Protein AF-A0A6G1J4N7-F1 (afdb_monomer)

Mean predicted aligned error: 11.33 Å

Sequence (139 aa):
MPQYNAPAGTYAYPDAKSTFPAFHKVHFGRTVALGIGAGALGTLAADFYTRHIGLLNHVHHFGMDMLAGPVRAIMSYYRVIGPVATFLHTGVRIMIDQVMENSAIISAMPWAWPINEQVVDLVLKGVYGVVVGKFATGL

Radius of gyration: 18.61 Å; Cα contacts (8 Å, |Δi|>4): 75; chains: 1; bounding box: 47×32×55 Å

Foldseek 3Di:
DDDDDDDDDPDDPPQQQQVFDAPDPDDPVVCVVVVVVDDPNVVVVVVVCVVCVVVVVVVLLVVLLVVLLVVLLVCVVVVVADDVSLVVSLVVSLVSSVVVCVVVPRGHDLVRGPPVVSVVSSVVSSVSSVVSRCVSNVD

Organism: NCBI:txid1168545

Structure (mmCIF, N/CA/C/O backbone):
data_AF-A0A6G1J4N7-F1
#
_entry.id   AF-A0A6G1J4N7-F1
#
loop_
_atom_site.group_PDB
_atom_site.id
_atom_site.type_symbol
_atom_site.label_atom_id
_atom_site.label_alt_id
_atom_site.label_comp_id
_atom_site.label_asym_id
_atom_site.label_entity_id
_atom_site.label_seq_id
_atom_site.pdbx_PDB_ins_code
_atom_site.Cartn_x
_atom_site.Cartn_y
_atom_site.Cartn_z
_atom_site.occupancy
_atom_site.B_iso_or_equiv
_atom_site.auth_seq_id
_atom_site.auth_comp_id
_atom_site.auth_asym_id
_atom_site.auth_atom_id
_atom_site.pdbx_PDB_model_num
ATOM 1 N N . MET A 1 1 ? 1.289 2.230 -36.126 1.00 25.55 1 MET A N 1
ATOM 2 C CA . MET A 1 1 ? 0.639 1.135 -35.375 1.00 25.55 1 MET A CA 1
ATOM 3 C C . MET A 1 1 ? 1.658 0.633 -34.365 1.00 25.55 1 MET A C 1
ATOM 5 O O . MET A 1 1 ? 2.723 0.231 -34.821 1.00 25.55 1 MET A O 1
ATOM 9 N N . PRO A 1 2 ? 1.446 0.742 -33.044 1.00 35.75 2 PRO A N 1
ATOM 10 C CA . PRO A 1 2 ? 2.431 0.247 -32.089 1.00 35.75 2 PRO A CA 1
ATOM 11 C C . PRO A 1 2 ? 2.419 -1.282 -32.110 1.00 35.75 2 PRO A C 1
ATOM 13 O O . PRO A 1 2 ? 1.355 -1.899 -32.118 1.00 35.75 2 PRO A O 1
ATOM 16 N N . GLN A 1 3 ? 3.608 -1.872 -32.186 1.00 29.17 3 GLN A N 1
ATOM 17 C CA . GLN A 1 3 ? 3.815 -3.312 -32.260 1.00 29.17 3 GLN A CA 1
ATOM 18 C C . GLN A 1 3 ? 3.410 -3.964 -30.936 1.00 29.17 3 GLN A C 1
ATOM 20 O O . GLN A 1 3 ? 4.100 -3.843 -29.928 1.00 29.17 3 GLN A O 1
ATOM 25 N N . TYR A 1 4 ? 2.282 -4.666 -30.965 1.00 36.66 4 TYR A N 1
ATOM 26 C CA . TYR A 1 4 ? 1.938 -5.675 -29.979 1.00 36.66 4 TYR A CA 1
ATOM 27 C C . TYR A 1 4 ? 2.767 -6.935 -30.256 1.00 36.66 4 TYR A C 1
ATOM 29 O O . TYR A 1 4 ? 2.724 -7.462 -31.363 1.00 36.66 4 TYR A O 1
ATOM 37 N N . ASN A 1 5 ? 3.434 -7.431 -29.213 1.00 38.34 5 ASN A N 1
ATOM 38 C CA . ASN A 1 5 ? 3.848 -8.824 -29.021 1.00 38.34 5 ASN A CA 1
ATOM 39 C C . ASN A 1 5 ? 4.911 -9.398 -29.981 1.00 38.34 5 ASN A C 1
ATOM 41 O O . ASN A 1 5 ? 4.643 -9.698 -31.140 1.00 38.34 5 ASN A O 1
ATOM 45 N N . ALA A 1 6 ? 6.077 -9.736 -29.424 1.00 31.45 6 ALA A N 1
ATOM 46 C CA . ALA A 1 6 ? 6.842 -10.899 -29.872 1.00 31.45 6 ALA A CA 1
ATOM 47 C C . ALA A 1 6 ? 6.829 -11.943 -28.734 1.00 31.45 6 ALA A C 1
ATOM 49 O O . ALA A 1 6 ? 7.223 -11.610 -27.615 1.00 31.45 6 ALA A O 1
ATOM 50 N N . PRO A 1 7 ? 6.331 -13.171 -28.972 1.00 43.81 7 PRO A N 1
ATOM 51 C CA . PRO A 1 7 ? 6.152 -14.181 -27.937 1.00 43.81 7 PRO A CA 1
ATOM 52 C C . PRO A 1 7 ? 7.431 -15.003 -27.741 1.00 43.81 7 PRO A C 1
ATOM 54 O O . PRO A 1 7 ? 7.830 -15.763 -28.621 1.00 43.81 7 PRO A O 1
ATOM 57 N N . ALA A 1 8 ? 8.038 -14.904 -26.560 1.00 36.12 8 ALA A N 1
ATOM 58 C CA . ALA A 1 8 ? 8.985 -15.895 -26.059 1.00 36.12 8 ALA A CA 1
ATOM 59 C C . ALA A 1 8 ? 8.908 -15.939 -24.523 1.00 36.12 8 ALA A C 1
ATOM 61 O O . ALA A 1 8 ? 9.425 -15.057 -23.847 1.00 36.12 8 ALA A O 1
ATOM 62 N N . GLY A 1 9 ? 8.254 -16.969 -23.980 1.00 32.91 9 GLY A N 1
ATOM 63 C CA . GLY A 1 9 ? 8.222 -17.256 -22.540 1.00 32.91 9 GLY A CA 1
ATOM 64 C C . GLY A 1 9 ? 6.947 -16.804 -21.818 1.00 32.91 9 GLY A C 1
ATOM 65 O O . GLY A 1 9 ? 6.432 -15.713 -22.034 1.00 32.91 9 GLY A O 1
ATOM 66 N N . THR A 1 10 ? 6.420 -17.697 -20.980 1.00 38.69 10 THR A N 1
ATOM 67 C CA . THR A 1 10 ? 5.157 -17.627 -20.225 1.00 38.69 10 THR A CA 1
ATOM 68 C C . THR A 1 10 ? 4.919 -16.286 -19.521 1.00 38.69 10 THR A C 1
ATOM 70 O O . THR A 1 10 ? 5.590 -15.967 -18.549 1.00 38.69 10 THR A O 1
ATOM 73 N N . TYR A 1 11 ? 3.912 -15.549 -20.004 1.00 37.25 11 TYR A N 1
ATOM 74 C CA . TYR A 1 11 ? 3.273 -14.384 -19.376 1.00 37.25 11 TYR A CA 1
ATOM 75 C C . TYR A 1 11 ? 4.216 -13.310 -18.812 1.00 37.25 11 TYR A C 1
ATOM 77 O O . TYR A 1 11 ? 4.166 -12.981 -17.631 1.00 37.25 11 TYR A O 1
ATOM 85 N N . ALA A 1 12 ? 5.000 -12.673 -19.680 1.00 36.31 12 ALA A N 1
ATOM 86 C CA . ALA A 1 12 ? 5.446 -11.309 -19.422 1.00 36.31 12 ALA A CA 1
ATOM 87 C C . ALA A 1 12 ? 4.371 -10.348 -19.951 1.00 36.31 12 ALA A C 1
ATOM 89 O O . ALA A 1 12 ? 4.407 -9.946 -21.113 1.00 36.31 12 ALA A O 1
ATOM 90 N N . TYR A 1 13 ? 3.384 -10.002 -19.119 1.00 39.31 13 TYR A N 1
ATOM 91 C CA . TYR A 1 13 ? 2.729 -8.711 -19.316 1.00 39.31 13 TYR A CA 1
ATOM 92 C C . TYR A 1 13 ? 3.817 -7.667 -19.042 1.00 39.31 13 TYR A C 1
ATOM 94 O O . TYR A 1 13 ? 4.366 -7.687 -17.938 1.00 39.31 13 TYR A O 1
ATOM 102 N N . PRO A 1 14 ? 4.193 -6.807 -20.007 1.00 47.88 14 PRO A N 1
ATOM 103 C CA . PRO A 1 14 ? 4.969 -5.623 -19.669 1.00 47.88 14 PRO A CA 1
ATOM 104 C C . PRO A 1 14 ? 4.194 -4.928 -18.553 1.00 47.88 14 PRO A C 1
ATOM 106 O O . PRO A 1 14 ? 2.986 -4.734 -18.721 1.00 47.88 14 PRO A O 1
ATOM 109 N N . ASP A 1 15 ? 4.827 -4.628 -17.416 1.00 54.12 15 ASP A N 1
ATOM 110 C CA . ASP A 1 15 ? 4.143 -3.804 -16.425 1.00 54.12 15 ASP A CA 1
ATOM 111 C C . ASP A 1 15 ? 3.777 -2.505 -17.153 1.00 54.12 15 ASP A C 1
ATOM 113 O O . ASP A 1 15 ? 4.624 -1.867 -17.790 1.00 54.12 15 ASP A O 1
ATOM 117 N N . ALA A 1 16 ? 2.489 -2.177 -17.227 1.00 56.22 16 ALA A N 1
ATOM 118 C CA . ALA A 1 16 ? 2.118 -0.995 -17.980 1.00 56.22 16 ALA A CA 1
ATOM 119 C C . ALA A 1 16 ? 2.473 0.267 -17.183 1.00 56.22 16 ALA A C 1
ATOM 121 O O . ALA A 1 16 ? 2.660 1.325 -17.789 1.00 56.22 16 ALA A O 1
ATOM 122 N N . LYS A 1 17 ? 2.657 0.148 -15.859 1.00 53.59 17 LYS A N 1
ATOM 123 C CA . LYS A 1 17 ? 3.117 1.206 -14.943 1.00 53.59 17 LYS A CA 1
ATOM 124 C C . LYS A 1 17 ? 4.378 1.933 -15.431 1.00 53.59 17 LYS A C 1
ATOM 126 O O . LYS A 1 17 ? 4.454 3.154 -15.301 1.00 53.59 17 LYS A O 1
ATOM 131 N N . SER A 1 18 ? 5.327 1.223 -16.040 1.00 52.03 18 SER A N 1
ATOM 132 C CA . SER A 1 18 ? 6.616 1.748 -16.522 1.00 52.03 18 SER A CA 1
ATOM 133 C C . SER A 1 18 ? 6.570 2.327 -17.942 1.00 52.03 18 SER A C 1
ATOM 135 O O . SER A 1 18 ? 7.520 2.984 -18.376 1.00 52.03 18 SER A O 1
ATOM 137 N N . THR A 1 19 ? 5.459 2.157 -18.668 1.00 53.41 19 THR A N 1
ATOM 138 C CA . THR A 1 19 ? 5.299 2.701 -20.033 1.00 53.41 19 THR A CA 1
ATOM 139 C C . THR A 1 19 ? 4.769 4.138 -20.083 1.00 53.41 19 THR A C 1
ATOM 141 O O . THR A 1 19 ? 4.817 4.769 -21.143 1.00 53.41 19 THR A O 1
ATOM 144 N N . PHE A 1 20 ? 4.323 4.699 -18.953 1.00 50.06 20 PHE A N 1
ATOM 145 C CA . PHE A 1 20 ? 3.842 6.082 -18.871 1.00 50.06 20 PHE A CA 1
ATOM 146 C C . PHE A 1 20 ? 4.941 7.034 -18.389 1.00 50.06 20 PHE A C 1
ATOM 148 O O . PHE A 1 20 ? 5.754 6.669 -17.540 1.00 50.06 20 PHE A O 1
ATOM 155 N N . PRO A 1 21 ? 5.000 8.274 -18.909 1.00 47.09 21 PRO A N 1
ATOM 156 C CA . PRO A 1 21 ? 6.039 9.212 -18.517 1.00 47.09 21 PRO A CA 1
ATOM 157 C C . PRO A 1 21 ? 5.864 9.615 -17.047 1.00 47.09 21 PRO A C 1
ATOM 159 O O . PRO A 1 21 ? 5.018 10.446 -16.720 1.00 47.09 21 PRO A O 1
ATOM 162 N N . ALA A 1 22 ? 6.696 9.059 -16.163 1.00 51.69 22 ALA A N 1
ATOM 163 C CA . ALA A 1 22 ? 6.935 9.635 -14.847 1.00 51.69 22 ALA A CA 1
ATOM 164 C C . ALA A 1 22 ? 7.436 11.080 -15.035 1.00 51.69 22 ALA A C 1
ATOM 166 O O . ALA A 1 22 ? 8.265 11.361 -15.911 1.00 51.69 22 ALA A O 1
ATOM 167 N N . PHE A 1 23 ? 6.896 12.024 -14.264 1.00 48.47 23 PHE A N 1
ATOM 168 C CA . PHE A 1 23 ? 7.321 13.419 -14.345 1.00 48.47 23 PHE A CA 1
ATOM 169 C C . PHE A 1 23 ? 8.834 13.524 -14.063 1.00 48.47 23 PHE A C 1
ATOM 171 O O . PHE A 1 23 ? 9.336 12.961 -13.097 1.00 48.47 23 PHE A O 1
ATOM 178 N N . HIS A 1 24 ? 9.533 14.254 -14.943 1.00 40.84 24 HIS A N 1
ATOM 179 C CA . HIS A 1 24 ? 10.991 14.420 -15.061 1.00 40.84 24 HIS A CA 1
ATOM 180 C C . HIS A 1 24 ? 11.801 13.205 -15.553 1.00 40.84 24 HIS A C 1
ATOM 182 O O . HIS A 1 24 ? 12.457 12.492 -14.797 1.00 40.84 24 HIS A O 1
ATOM 188 N N . LYS A 1 25 ? 11.931 13.114 -16.885 1.00 48.53 25 LYS A N 1
ATOM 189 C CA . LYS A 1 25 ? 13.114 12.527 -17.534 1.00 48.53 25 LYS A CA 1
ATOM 190 C C . LYS A 1 25 ? 14.332 13.393 -17.202 1.00 48.53 25 LYS A C 1
ATOM 192 O O . LYS A 1 25 ? 14.624 14.351 -17.916 1.00 48.53 25 LYS A O 1
ATOM 197 N N . VAL A 1 26 ? 15.030 13.110 -16.106 1.00 48.84 26 VAL A N 1
ATOM 198 C CA . VAL A 1 26 ? 16.323 13.760 -15.862 1.00 48.84 26 VAL A CA 1
ATOM 199 C C . VAL A 1 26 ? 17.308 13.262 -16.922 1.00 48.84 26 VAL A C 1
ATOM 201 O O . VAL A 1 26 ? 17.424 12.064 -17.166 1.00 48.84 26 VAL A O 1
ATOM 204 N N . HIS A 1 27 ? 17.951 14.224 -17.581 1.00 44.00 27 HIS A N 1
ATOM 205 C CA . HIS A 1 27 ? 18.805 14.101 -18.756 1.00 44.00 27 HIS A CA 1
ATOM 206 C C . HIS A 1 27 ? 19.774 12.906 -18.757 1.00 44.00 27 HIS A C 1
ATOM 208 O O . HIS A 1 27 ? 20.366 12.545 -17.740 1.00 44.00 27 HIS A O 1
ATOM 214 N N . PHE A 1 28 ? 20.038 12.443 -19.982 1.00 50.44 28 PHE A N 1
ATOM 215 C CA . PHE A 1 28 ? 21.188 11.692 -20.516 1.00 50.44 28 PHE A CA 1
ATOM 216 C C . PHE A 1 28 ? 22.527 11.766 -19.725 1.00 50.44 28 PHE A C 1
ATOM 218 O O . PHE A 1 28 ? 23.327 10.840 -19.792 1.00 50.44 28 PHE A O 1
ATOM 225 N N . GLY A 1 29 ? 22.767 12.810 -18.920 1.00 47.97 29 GLY A N 1
ATOM 226 C CA . GLY A 1 29 ? 23.947 12.976 -18.062 1.00 47.97 29 GLY A CA 1
ATOM 227 C C . GLY A 1 29 ? 24.008 12.124 -16.780 1.00 47.97 29 GLY A C 1
ATOM 228 O O . GLY A 1 29 ? 25.102 11.946 -16.249 1.00 47.97 29 GLY A O 1
ATOM 229 N N . ARG A 1 30 ? 22.903 11.544 -16.275 1.00 49.31 30 ARG A N 1
ATOM 230 C CA . ARG A 1 30 ? 22.949 10.690 -15.056 1.00 49.31 30 ARG A CA 1
ATOM 231 C C . ARG A 1 30 ? 23.381 9.244 -15.346 1.00 49.31 30 ARG A C 1
ATOM 233 O O . ARG A 1 30 ? 23.987 8.597 -14.495 1.00 49.31 30 ARG A O 1
ATOM 240 N N . THR A 1 31 ? 23.157 8.778 -16.575 1.00 52.50 31 THR A N 1
ATOM 241 C CA . THR A 1 31 ? 23.612 7.470 -17.078 1.00 52.50 31 THR A CA 1
ATOM 242 C C . THR A 1 31 ? 25.136 7.407 -17.215 1.00 52.50 31 THR A C 1
ATOM 244 O O . THR A 1 31 ? 25.725 6.360 -16.976 1.00 52.50 31 THR A O 1
ATOM 247 N N . VAL A 1 32 ? 25.798 8.533 -17.505 1.00 49.25 32 VAL A N 1
ATOM 248 C CA . VAL A 1 32 ? 27.270 8.616 -17.568 1.00 49.25 32 VAL A CA 1
ATOM 249 C C . VAL A 1 32 ? 27.899 8.610 -16.167 1.00 49.25 32 VAL A C 1
ATOM 251 O O . VAL A 1 32 ? 28.932 7.981 -15.963 1.00 49.25 32 VAL A O 1
ATOM 254 N N . ALA A 1 33 ? 27.248 9.223 -15.171 1.00 49.09 33 ALA A N 1
ATOM 255 C CA . ALA A 1 33 ? 27.734 9.230 -13.786 1.00 49.09 33 ALA A CA 1
ATOM 256 C C . ALA A 1 33 ? 27.633 7.851 -13.100 1.00 49.09 33 ALA A C 1
ATOM 258 O O . ALA A 1 33 ? 28.516 7.483 -12.330 1.00 49.09 33 ALA A O 1
ATOM 259 N N . LEU A 1 34 ? 26.598 7.059 -13.412 1.00 53.06 34 LEU A N 1
ATOM 260 C CA . LEU A 1 34 ? 26.502 5.655 -12.981 1.00 53.06 34 LEU A CA 1
ATOM 261 C C . LEU A 1 34 ? 27.342 4.713 -13.861 1.00 53.06 34 LEU A C 1
ATOM 263 O O . LEU A 1 34 ? 27.872 3.725 -13.360 1.00 53.06 34 LEU A O 1
ATOM 267 N N . GLY A 1 35 ? 27.526 5.042 -15.142 1.00 51.97 35 GLY A N 1
ATOM 268 C CA . GLY A 1 35 ? 28.292 4.246 -16.105 1.00 51.97 35 GLY A CA 1
ATOM 269 C C . GLY A 1 35 ? 29.798 4.158 -15.831 1.00 51.97 35 GLY A C 1
ATOM 270 O O . GLY A 1 35 ? 30.442 3.250 -16.345 1.00 51.97 35 GLY A O 1
ATOM 271 N N . ILE A 1 36 ? 30.361 5.040 -14.995 1.00 55.91 36 ILE A N 1
ATOM 272 C CA . ILE A 1 36 ? 31.768 4.958 -14.554 1.00 55.91 36 ILE A CA 1
ATOM 273 C C . ILE A 1 36 ? 31.900 4.238 -13.191 1.00 55.91 36 ILE A C 1
ATOM 275 O O . ILE A 1 36 ? 32.943 3.658 -12.905 1.00 55.91 36 ILE A O 1
ATOM 279 N N . GLY A 1 37 ? 30.840 4.198 -12.370 1.00 52.28 37 GLY A N 1
ATOM 280 C CA . GLY A 1 37 ? 30.837 3.518 -11.061 1.00 52.28 37 GLY A CA 1
ATOM 281 C C . GLY A 1 37 ? 30.328 2.069 -11.074 1.00 52.28 37 GLY A C 1
ATOM 282 O O . GLY A 1 37 ? 30.627 1.306 -10.157 1.00 52.28 37 GLY A O 1
ATOM 283 N N . ALA A 1 38 ? 29.580 1.669 -12.105 1.00 55.22 38 ALA A N 1
ATOM 284 C CA . ALA A 1 38 ? 28.922 0.368 -12.206 1.00 55.22 38 ALA A CA 1
ATOM 285 C C . ALA A 1 38 ? 29.491 -0.472 -13.363 1.00 55.22 38 ALA A C 1
ATOM 287 O O . ALA A 1 38 ? 28.837 -0.669 -14.384 1.00 55.22 38 ALA A O 1
ATOM 288 N N . GLY A 1 39 ? 30.714 -0.988 -13.193 1.00 66.81 39 GLY A N 1
ATOM 289 C CA . GLY A 1 39 ? 31.254 -2.068 -14.035 1.00 66.81 39 GLY A CA 1
ATOM 290 C C . GLY A 1 39 ? 30.433 -3.366 -13.913 1.00 66.81 39 GLY A C 1
ATOM 291 O O . GLY A 1 39 ? 29.242 -3.327 -13.635 1.00 66.81 39 GLY A O 1
ATOM 292 N N . ALA A 1 40 ? 31.055 -4.540 -14.056 1.00 63.12 40 ALA A N 1
ATOM 293 C CA . ALA A 1 40 ? 30.390 -5.859 -14.028 1.00 63.12 40 ALA A CA 1
ATOM 294 C C . ALA A 1 40 ? 29.322 -6.066 -12.919 1.00 63.12 40 ALA A C 1
ATOM 296 O O . ALA A 1 40 ? 28.367 -6.807 -13.110 1.00 63.12 40 ALA A O 1
ATOM 297 N N . LEU A 1 41 ? 29.426 -5.384 -11.775 1.00 65.56 41 LEU A N 1
ATOM 298 C CA . LEU A 1 41 ? 28.393 -5.367 -10.730 1.00 65.56 41 LEU A CA 1
ATOM 299 C C . LEU A 1 41 ? 27.035 -4.807 -11.195 1.00 65.56 41 LEU A C 1
ATOM 301 O O . LEU A 1 41 ? 25.998 -5.349 -10.822 1.00 65.56 41 LEU A O 1
ATOM 305 N N . GLY A 1 42 ? 27.019 -3.758 -12.020 1.00 69.00 42 GLY A N 1
ATOM 306 C CA . GLY A 1 42 ? 25.789 -3.181 -12.567 1.00 69.00 42 GLY A CA 1
ATOM 307 C C . GLY A 1 42 ? 25.103 -4.103 -13.573 1.00 69.00 42 GLY A C 1
ATOM 308 O O . GLY A 1 42 ? 23.881 -4.244 -13.547 1.00 69.00 42 GLY A O 1
ATOM 309 N N . THR A 1 43 ? 25.881 -4.788 -14.417 1.00 71.81 43 THR A N 1
ATOM 310 C CA . THR A 1 43 ? 25.336 -5.759 -15.378 1.00 71.81 43 THR A CA 1
ATOM 311 C C . THR A 1 43 ? 24.818 -7.011 -14.677 1.00 71.81 43 THR A C 1
ATOM 313 O O . THR A 1 43 ? 23.738 -7.486 -15.018 1.00 71.81 43 THR A O 1
ATOM 316 N N . LEU A 1 44 ? 25.521 -7.501 -13.652 1.00 74.00 44 LEU A N 1
ATOM 317 C CA . LEU A 1 44 ? 25.066 -8.621 -12.823 1.00 74.00 44 LEU A CA 1
ATOM 318 C C . LEU A 1 44 ? 23.788 -8.281 -12.043 1.00 74.00 44 LEU A C 1
ATOM 320 O O . LEU A 1 44 ? 22.888 -9.114 -11.959 1.00 74.00 44 LEU A O 1
ATOM 324 N N . ALA A 1 45 ? 23.676 -7.061 -11.510 1.00 74.94 45 ALA A N 1
ATOM 325 C CA . ALA A 1 45 ? 22.469 -6.607 -10.822 1.00 74.94 45 ALA A CA 1
ATOM 326 C C . ALA A 1 45 ? 21.267 -6.496 -11.776 1.00 74.94 45 ALA A C 1
ATOM 328 O O . ALA A 1 45 ? 20.176 -6.956 -11.439 1.00 74.94 45 ALA A O 1
ATOM 329 N N . ALA A 1 46 ? 21.465 -5.950 -12.980 1.00 76.69 46 ALA A N 1
ATOM 330 C CA . ALA A 1 46 ? 20.422 -5.883 -14.003 1.00 76.69 46 ALA A CA 1
ATOM 331 C C . ALA A 1 46 ? 19.987 -7.283 -14.473 1.00 76.69 46 ALA A C 1
ATOM 333 O O . ALA A 1 46 ? 18.792 -7.560 -14.585 1.00 76.69 46 ALA A O 1
ATOM 334 N N . ASP A 1 47 ? 20.940 -8.189 -14.690 1.00 80.31 47 ASP A N 1
ATOM 335 C CA . ASP A 1 47 ? 20.671 -9.573 -15.088 1.00 80.31 47 ASP A CA 1
ATOM 336 C C . ASP A 1 47 ? 19.941 -10.358 -13.982 1.00 80.31 47 ASP A C 1
ATOM 338 O O . ASP A 1 47 ? 19.011 -11.116 -14.253 1.00 80.31 47 ASP A O 1
ATOM 342 N N . PHE A 1 48 ? 20.298 -10.145 -12.712 1.00 81.75 48 PHE A N 1
ATOM 343 C CA . PHE A 1 48 ? 19.556 -10.689 -11.571 1.00 81.75 48 PHE A CA 1
ATOM 344 C C . PHE A 1 48 ? 18.123 -10.139 -11.510 1.00 81.75 48 PHE A C 1
ATOM 346 O O . PHE A 1 48 ? 17.171 -10.911 -11.411 1.00 81.75 48 PHE A O 1
ATOM 353 N N . TYR A 1 49 ? 17.955 -8.819 -11.622 1.00 81.31 49 TYR A N 1
ATOM 354 C CA . TYR A 1 49 ? 16.642 -8.173 -11.586 1.00 81.31 49 TYR A CA 1
ATOM 355 C C . TYR A 1 49 ? 15.716 -8.708 -12.683 1.00 81.31 49 TYR A C 1
ATOM 357 O O . TYR A 1 49 ? 14.587 -9.111 -12.408 1.00 81.31 49 TYR A O 1
ATOM 365 N N . THR A 1 50 ? 16.222 -8.800 -13.914 1.00 81.44 50 THR A N 1
ATOM 366 C CA . THR A 1 50 ? 15.435 -9.248 -15.072 1.00 81.44 50 THR A CA 1
ATOM 367 C C . THR A 1 50 ? 15.029 -10.721 -14.945 1.00 81.44 50 THR A C 1
ATOM 369 O O . THR A 1 50 ? 13.906 -11.085 -15.289 1.00 81.44 50 THR A O 1
ATOM 372 N N . ARG A 1 51 ? 15.902 -11.574 -14.388 1.00 86.81 51 ARG A N 1
ATOM 373 C CA . ARG A 1 51 ? 15.615 -13.003 -14.162 1.00 86.81 51 ARG A CA 1
ATOM 374 C C . ARG A 1 51 ? 14.666 -13.271 -12.993 1.00 86.81 51 ARG A C 1
ATOM 376 O O . ARG A 1 51 ? 14.045 -14.332 -12.954 1.00 86.81 51 ARG A O 1
ATOM 383 N N . HIS A 1 52 ? 14.542 -12.336 -12.052 1.00 85.62 52 HIS A N 1
ATOM 384 C CA . HIS A 1 52 ? 13.774 -12.521 -10.815 1.00 85.62 52 HIS A CA 1
ATOM 385 C C . HIS A 1 52 ? 12.670 -11.477 -10.604 1.00 85.62 52 HIS A C 1
ATOM 387 O O . HIS A 1 52 ? 12.178 -11.332 -9.486 1.00 85.62 52 HIS A O 1
ATOM 393 N N . ILE A 1 53 ? 12.235 -10.787 -11.663 1.00 82.69 53 ILE A N 1
ATOM 394 C CA . ILE A 1 53 ? 11.256 -9.691 -11.597 1.00 82.69 53 ILE A CA 1
ATOM 395 C C . ILE A 1 53 ? 9.982 -10.063 -10.819 1.00 82.69 53 ILE A C 1
ATOM 397 O O . ILE A 1 53 ? 9.547 -9.313 -9.951 1.00 82.69 53 ILE A O 1
ATOM 401 N N . GLY A 1 54 ? 9.430 -11.261 -11.042 1.00 85.50 54 GLY A N 1
ATOM 402 C CA . GLY A 1 54 ? 8.231 -11.726 -10.337 1.00 85.50 54 GLY A CA 1
ATOM 403 C C . GLY A 1 54 ? 8.459 -11.943 -8.839 1.00 85.50 54 GLY A C 1
ATOM 404 O O . GLY A 1 54 ? 7.642 -11.528 -8.020 1.00 85.50 54 GLY A O 1
ATOM 405 N N . LEU A 1 55 ? 9.601 -12.533 -8.465 1.00 89.25 55 LEU A N 1
ATOM 406 C CA . LEU A 1 55 ? 9.984 -12.711 -7.061 1.00 89.25 55 LEU A CA 1
ATOM 407 C C . LEU A 1 55 ? 10.153 -11.352 -6.377 1.00 89.25 55 LEU A C 1
ATOM 409 O O . LEU A 1 55 ? 9.619 -11.138 -5.293 1.00 89.25 55 LEU A O 1
ATOM 413 N N . LEU A 1 56 ? 10.879 -10.434 -7.016 1.00 87.25 56 LEU A N 1
ATOM 414 C CA . LEU A 1 56 ? 11.138 -9.102 -6.476 1.00 87.25 56 LEU A CA 1
ATOM 415 C C . LEU A 1 56 ? 9.848 -8.290 -6.326 1.00 87.25 56 LEU A C 1
ATOM 417 O O . LEU A 1 56 ? 9.689 -7.604 -5.320 1.00 87.25 56 LEU A O 1
ATOM 421 N N . ASN A 1 57 ? 8.897 -8.439 -7.252 1.00 86.62 57 ASN A N 1
ATOM 422 C CA . ASN A 1 57 ? 7.570 -7.839 -7.134 1.00 86.62 57 ASN A CA 1
ATOM 423 C C . ASN A 1 57 ? 6.805 -8.373 -5.909 1.00 86.62 57 ASN A C 1
ATOM 425 O O . ASN A 1 57 ? 6.239 -7.603 -5.133 1.00 86.62 57 ASN A O 1
ATOM 429 N N . HIS A 1 58 ? 6.834 -9.689 -5.677 1.00 91.12 58 HIS 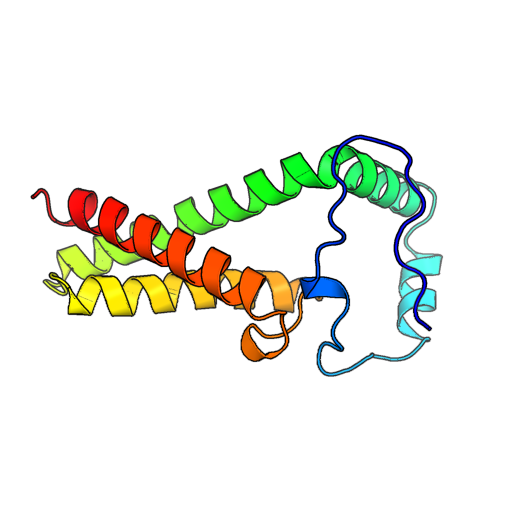A N 1
ATOM 430 C CA . HIS A 1 58 ? 6.230 -10.274 -4.478 1.00 91.12 58 HIS A CA 1
ATOM 431 C C . HIS A 1 58 ? 6.919 -9.818 -3.189 1.00 91.12 58 HIS A C 1
ATOM 433 O O . HIS A 1 58 ? 6.232 -9.477 -2.229 1.00 91.12 58 HIS A O 1
ATOM 439 N N . VAL A 1 59 ? 8.253 -9.771 -3.168 1.00 92.81 59 VAL A N 1
ATOM 440 C CA . VAL A 1 59 ? 9.029 -9.284 -2.016 1.00 92.81 59 VAL A CA 1
ATOM 441 C C . VAL A 1 59 ? 8.700 -7.823 -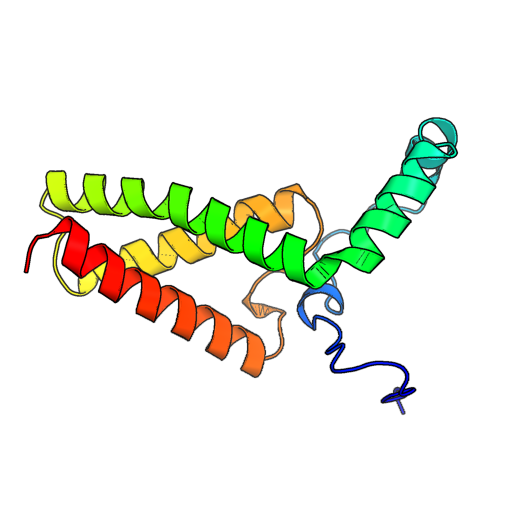1.719 1.00 92.81 59 VAL A C 1
ATOM 443 O O . VAL A 1 59 ? 8.493 -7.475 -0.557 1.00 92.81 59 VAL A O 1
ATOM 446 N N . HIS A 1 60 ? 8.604 -6.985 -2.752 1.00 91.00 60 HIS A N 1
ATOM 447 C CA . HIS A 1 60 ? 8.179 -5.597 -2.621 1.00 91.00 60 HIS A CA 1
ATOM 448 C C . HIS A 1 60 ? 6.799 -5.511 -1.961 1.00 91.00 60 HIS A C 1
ATOM 450 O O . HIS A 1 60 ? 6.678 -4.912 -0.895 1.00 91.00 60 HIS A O 1
ATOM 456 N N . HIS A 1 61 ? 5.776 -6.161 -2.523 1.00 91.38 61 HIS A N 1
ATOM 457 C CA . HIS A 1 61 ? 4.422 -6.081 -1.969 1.00 91.38 61 HIS A CA 1
ATOM 458 C C . HIS A 1 61 ? 4.324 -6.649 -0.551 1.00 91.38 61 HIS A C 1
ATOM 460 O O . HIS A 1 61 ? 3.702 -6.024 0.306 1.00 91.38 61 HIS A O 1
ATOM 466 N N . PHE A 1 62 ? 4.999 -7.768 -0.279 1.00 93.81 62 PHE A N 1
ATOM 467 C CA . PHE A 1 62 ? 5.067 -8.345 1.060 1.00 93.81 62 PHE A CA 1
ATOM 468 C C . PHE A 1 62 ? 5.705 -7.377 2.064 1.00 93.81 62 PHE A C 1
ATOM 470 O O . PHE A 1 62 ? 5.165 -7.162 3.149 1.00 93.81 62 PHE A O 1
ATOM 477 N N . GLY A 1 63 ? 6.820 -6.739 1.697 1.00 93.62 63 GLY A N 1
ATOM 478 C CA . GLY A 1 63 ? 7.464 -5.726 2.533 1.00 93.62 63 GLY A CA 1
ATOM 479 C C . GLY A 1 63 ? 6.547 -4.533 2.816 1.00 93.62 63 GLY A C 1
ATOM 480 O O . GLY A 1 63 ? 6.457 -4.074 3.953 1.00 93.62 63 GLY A O 1
ATOM 481 N N . MET A 1 64 ? 5.803 -4.070 1.813 1.00 94.44 64 MET A N 1
ATOM 482 C CA . MET A 1 64 ? 4.849 -2.967 1.978 1.00 94.44 64 MET A CA 1
ATOM 483 C C . MET A 1 64 ? 3.661 -3.346 2.862 1.00 94.44 64 MET A C 1
ATOM 485 O O . MET A 1 64 ? 3.199 -2.526 3.661 1.00 94.44 64 MET A O 1
ATOM 489 N N . ASP A 1 65 ? 3.206 -4.596 2.794 1.00 94.38 65 ASP A N 1
ATOM 490 C CA . ASP A 1 65 ? 2.184 -5.121 3.698 1.00 94.38 65 ASP A CA 1
ATOM 491 C C . ASP A 1 65 ? 2.704 -5.158 5.144 1.00 94.38 65 ASP 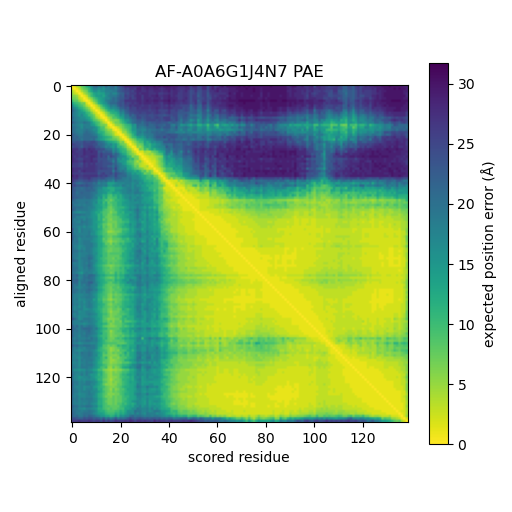A C 1
ATOM 493 O O . ASP A 1 65 ? 2.041 -4.647 6.053 1.00 94.38 65 ASP A O 1
ATOM 497 N N . MET A 1 66 ? 3.937 -5.633 5.364 1.00 94.56 66 MET A N 1
ATOM 498 C CA . MET A 1 66 ? 4.573 -5.612 6.690 1.00 94.56 66 MET A CA 1
ATOM 499 C C . MET A 1 66 ? 4.679 -4.203 7.287 1.00 94.56 66 MET A C 1
ATOM 501 O O . MET A 1 66 ? 4.580 -4.059 8.504 1.00 94.56 66 MET A O 1
ATOM 505 N N . LEU A 1 67 ? 4.853 -3.164 6.464 1.00 92.88 67 LEU A N 1
ATOM 506 C CA . LEU A 1 67 ? 4.897 -1.770 6.921 1.00 92.88 67 LEU A CA 1
ATOM 507 C C . LEU A 1 67 ? 3.500 -1.187 7.173 1.00 92.88 67 LEU A C 1
ATOM 509 O O . LEU A 1 67 ? 3.279 -0.489 8.164 1.00 92.88 67 LEU A O 1
ATOM 513 N N . ALA A 1 68 ? 2.534 -1.480 6.302 1.00 96.62 68 ALA A N 1
ATOM 514 C CA . ALA A 1 68 ? 1.182 -0.938 6.408 1.00 96.62 68 ALA A CA 1
ATOM 515 C C . ALA A 1 68 ? 0.341 -1.602 7.514 1.00 96.62 68 ALA A C 1
ATOM 517 O O . ALA A 1 68 ? -0.590 -0.980 8.032 1.00 96.62 68 ALA A O 1
ATOM 518 N N . GLY A 1 69 ? 0.633 -2.855 7.877 1.00 95.88 69 GLY A N 1
ATOM 519 C CA . GLY A 1 69 ? -0.072 -3.592 8.932 1.00 95.88 69 GLY A CA 1
ATOM 520 C C . GLY A 1 69 ? 0.003 -2.918 10.312 1.00 95.88 69 GLY A C 1
ATOM 521 O O . GLY A 1 69 ? -1.044 -2.618 10.894 1.00 95.88 69 GLY A O 1
ATOM 522 N N . PRO A 1 70 ? 1.207 -2.595 10.822 1.00 96.88 70 PRO A N 1
ATOM 523 C CA . PRO A 1 70 ? 1.393 -1.848 12.064 1.00 96.88 70 PRO A CA 1
ATOM 524 C C . PRO A 1 70 ? 0.661 -0.507 12.087 1.00 96.88 70 PRO A C 1
ATOM 526 O O . PRO A 1 70 ? 0.081 -0.151 13.110 1.00 96.88 70 PRO A O 1
ATOM 529 N N . VAL A 1 71 ? 0.599 0.210 10.958 1.00 97.19 71 VAL A N 1
ATOM 530 C CA . VAL A 1 71 ? -0.181 1.456 10.877 1.00 97.19 71 VAL A CA 1
ATOM 531 C C . VAL A 1 71 ? -1.655 1.192 11.185 1.00 97.19 71 VAL A C 1
ATOM 533 O O . VAL A 1 71 ? -2.266 1.938 11.951 1.00 97.19 71 VAL A O 1
ATOM 536 N N . ARG A 1 72 ? -2.228 0.097 10.669 1.00 97.06 72 ARG A N 1
ATOM 537 C CA . ARG A 1 72 ? -3.615 -0.261 10.987 1.00 97.06 72 ARG A CA 1
ATOM 538 C C . ARG A 1 72 ? -3.807 -0.658 12.445 1.00 97.06 72 ARG A C 1
ATOM 540 O O . ARG A 1 72 ? -4.828 -0.302 13.033 1.00 97.06 72 A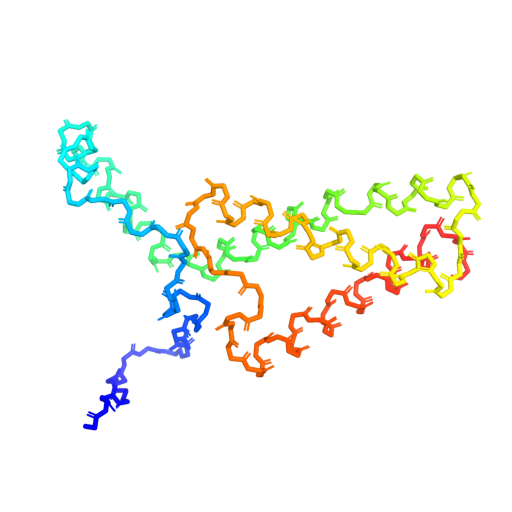RG A O 1
ATOM 547 N N . ALA A 1 73 ? -2.845 -1.368 13.028 1.00 95.69 73 ALA A N 1
ATOM 548 C CA . ALA A 1 73 ? -2.871 -1.704 14.448 1.00 95.69 73 ALA A CA 1
ATOM 549 C C . ALA A 1 73 ? -2.860 -0.435 15.320 1.00 95.69 73 ALA A C 1
ATOM 551 O O . ALA A 1 73 ? -3.662 -0.320 16.244 1.00 95.69 73 ALA A O 1
ATOM 552 N N . ILE A 1 74 ? -2.035 0.557 14.968 1.00 97.38 74 ILE A N 1
ATOM 553 C CA . ILE A 1 74 ? -1.991 1.864 15.639 1.00 97.38 74 ILE A CA 1
ATOM 554 C C . ILE A 1 74 ? -3.332 2.599 15.496 1.00 97.38 74 ILE A C 1
ATOM 556 O O . ILE A 1 74 ? -3.865 3.098 16.485 1.00 97.38 74 ILE A O 1
ATOM 560 N N . MET A 1 75 ? -3.923 2.632 14.297 1.00 97.25 75 MET A N 1
ATOM 561 C CA . MET A 1 75 ? -5.2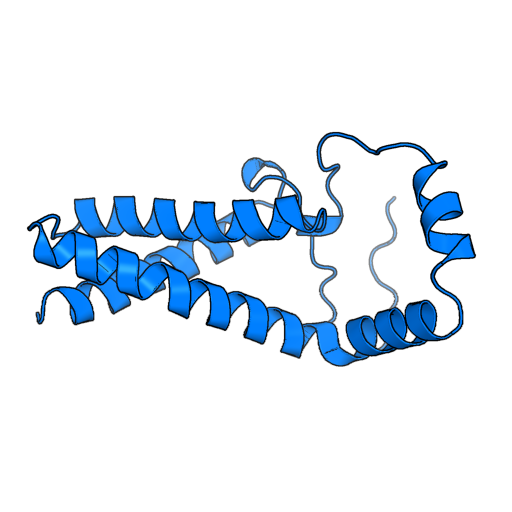57 3.218 14.094 1.00 97.25 75 MET A CA 1
ATOM 562 C C . MET A 1 75 ? -6.305 2.571 15.014 1.00 97.25 75 MET A C 1
ATOM 564 O O . MET A 1 75 ? -7.059 3.280 15.681 1.00 97.25 75 MET A O 1
ATOM 568 N N . SER A 1 76 ? -6.309 1.236 15.098 1.00 96.44 76 SER A N 1
ATOM 569 C CA . SER A 1 76 ? -7.202 0.477 15.983 1.00 96.44 76 SER A CA 1
ATOM 570 C C . SER A 1 76 ? -6.986 0.827 17.459 1.00 96.44 76 SER A C 1
ATOM 572 O O . SER A 1 76 ? -7.951 1.115 18.171 1.00 96.44 76 SER A O 1
ATOM 574 N N . TYR A 1 77 ? -5.725 0.903 17.898 1.00 96.69 77 TYR A N 1
ATOM 575 C CA . TYR A 1 77 ? -5.351 1.281 19.264 1.00 96.69 77 TYR A CA 1
ATOM 576 C C . TYR A 1 77 ? -5.938 2.643 19.677 1.00 96.69 77 TYR A C 1
ATOM 578 O O . TYR A 1 77 ? -6.455 2.791 20.783 1.00 96.69 77 TYR A O 1
ATOM 586 N N . TYR A 1 78 ? -5.960 3.616 18.760 1.00 97.38 78 TYR A N 1
ATOM 587 C CA . TYR A 1 78 ? -6.561 4.939 18.975 1.00 97.38 78 TYR A CA 1
ATOM 588 C C . TYR A 1 78 ? -8.061 5.022 18.639 1.00 97.38 78 TYR A C 1
ATOM 590 O O . TYR A 1 78 ? -8.606 6.117 18.506 1.00 97.38 78 TYR A O 1
ATOM 598 N N . ARG A 1 79 ? -8.757 3.882 18.529 1.00 95.75 79 ARG A N 1
ATOM 599 C CA . ARG A 1 79 ? -10.202 3.785 18.237 1.00 95.75 79 ARG A CA 1
ATOM 600 C C . ARG A 1 79 ? -10.615 4.313 16.856 1.00 95.75 79 ARG A C 1
ATOM 602 O O . ARG A 1 79 ? -11.800 4.549 16.619 1.00 95.75 79 ARG A O 1
ATOM 609 N N . VAL A 1 80 ? -9.677 4.438 15.920 1.00 96.56 80 VAL A N 1
ATOM 610 C CA . VAL A 1 80 ? -9.973 4.696 14.505 1.00 96.56 80 VAL A CA 1
ATOM 611 C C . VAL A 1 80 ? -10.315 3.354 13.855 1.00 96.56 80 VAL A C 1
ATOM 613 O O . VAL A 1 80 ? -9.453 2.650 13.328 1.00 96.56 80 VAL A O 1
ATOM 616 N N . ILE A 1 81 ? -11.592 2.974 13.948 1.00 95.81 81 ILE A N 1
ATOM 617 C CA . ILE A 1 81 ? -12.110 1.658 13.541 1.00 95.81 81 ILE A CA 1
ATOM 618 C C . ILE A 1 81 ? -13.280 1.768 12.552 1.00 95.81 81 ILE A C 1
ATOM 620 O O . ILE A 1 81 ? -13.790 2.852 12.269 1.00 95.81 81 ILE A O 1
ATOM 624 N N . GLY A 1 82 ? -13.713 0.625 12.017 1.00 94.06 82 GLY A N 1
ATOM 625 C CA . GLY A 1 82 ? -14.860 0.542 11.114 1.00 94.06 82 GLY A CA 1
ATOM 626 C C . GLY A 1 82 ? -14.535 0.844 9.642 1.00 94.06 82 GLY A C 1
ATOM 627 O O . GLY A 1 82 ? -13.365 0.914 9.255 1.00 94.06 82 GLY A O 1
ATOM 628 N N . PRO A 1 83 ? -15.567 0.998 8.793 1.00 94.12 83 PRO A N 1
ATOM 629 C CA . PRO A 1 83 ? -15.401 1.087 7.340 1.00 94.12 83 PRO A CA 1
ATOM 630 C C . PRO A 1 83 ? -14.621 2.331 6.896 1.00 94.12 83 PRO A C 1
ATOM 632 O O . PRO A 1 83 ? -13.805 2.246 5.982 1.00 94.12 83 PRO A O 1
ATOM 635 N N . VAL A 1 84 ? -14.794 3.465 7.584 1.00 96.12 84 VAL A N 1
ATOM 636 C CA . VAL A 1 84 ? -14.031 4.692 7.300 1.00 96.12 84 VAL A CA 1
ATOM 637 C C . VAL A 1 84 ? -12.548 4.496 7.617 1.00 96.12 84 VAL A C 1
ATOM 639 O O . VAL A 1 84 ? -11.695 4.876 6.820 1.00 96.12 84 VAL A O 1
ATOM 642 N N . ALA A 1 85 ? -12.219 3.832 8.728 1.00 96.31 85 ALA A N 1
ATOM 643 C CA . ALA A 1 85 ? -10.833 3.502 9.051 1.00 96.31 85 ALA A CA 1
ATOM 644 C C . ALA A 1 85 ? -10.205 2.568 8.007 1.00 96.31 85 ALA A C 1
ATOM 646 O O . ALA A 1 85 ? -9.047 2.753 7.642 1.00 96.31 85 ALA A O 1
ATOM 647 N N . THR A 1 86 ? -10.968 1.601 7.486 1.00 96.44 86 THR A N 1
ATOM 648 C CA . THR A 1 86 ? -10.523 0.739 6.380 1.00 96.44 86 THR A CA 1
ATOM 649 C C . THR A 1 86 ? -10.244 1.532 5.108 1.00 96.44 86 THR A C 1
ATOM 651 O O . THR A 1 86 ? -9.213 1.313 4.471 1.00 96.44 86 THR A O 1
ATOM 654 N N . PHE A 1 87 ? -11.115 2.476 4.755 1.00 96.06 87 PHE A N 1
ATOM 655 C CA . PHE A 1 87 ? -10.902 3.353 3.606 1.00 96.06 87 PHE A CA 1
ATOM 656 C C . PHE A 1 87 ? -9.626 4.196 3.764 1.00 96.06 87 PHE A C 1
ATOM 658 O O . PHE A 1 87 ? -8.766 4.186 2.882 1.00 96.06 87 PHE A O 1
ATOM 665 N N . LEU A 1 88 ? -9.449 4.850 4.917 1.00 97.56 88 LEU A N 1
ATOM 666 C CA . LEU A 1 88 ? -8.255 5.651 5.205 1.00 97.56 88 LEU A CA 1
ATOM 667 C C . LEU A 1 88 ? -6.976 4.805 5.179 1.00 97.56 88 LEU A C 1
ATOM 669 O O . LEU A 1 88 ? -5.979 5.206 4.582 1.00 97.56 88 LEU A O 1
ATOM 673 N N . HIS A 1 89 ? -7.007 3.613 5.778 1.00 97.19 89 HIS A N 1
ATOM 674 C CA . HIS A 1 89 ? -5.873 2.687 5.771 1.00 97.19 89 HIS A CA 1
ATOM 675 C C . HIS A 1 89 ? -5.530 2.190 4.363 1.00 97.19 89 HIS A C 1
ATOM 677 O O . HIS A 1 89 ? -4.354 2.095 4.024 1.00 97.19 89 HIS A O 1
ATOM 683 N N . THR A 1 90 ? -6.534 1.952 3.518 1.00 96.88 90 THR A N 1
ATOM 684 C CA . THR A 1 90 ? -6.318 1.628 2.098 1.00 96.88 90 THR A CA 1
ATOM 685 C C . THR A 1 90 ? -5.604 2.780 1.385 1.00 96.88 90 THR A C 1
ATOM 687 O O . THR A 1 90 ? -4.647 2.548 0.650 1.00 96.88 90 THR A O 1
ATOM 690 N N . GLY A 1 91 ? -5.990 4.030 1.664 1.00 95.44 91 GLY A N 1
ATOM 691 C CA . GLY A 1 91 ? -5.278 5.214 1.175 1.00 95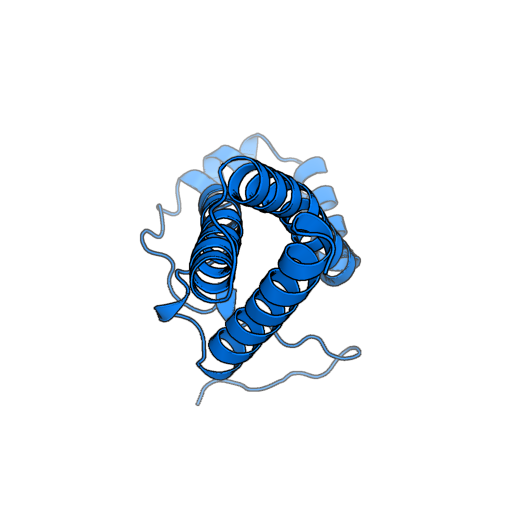.44 91 GLY A CA 1
ATOM 692 C C . GLY A 1 91 ? -3.816 5.259 1.630 1.00 95.44 91 GLY A C 1
ATOM 693 O O . GLY A 1 91 ? -2.921 5.454 0.810 1.00 95.44 91 GLY A O 1
ATOM 694 N N . VAL A 1 92 ? -3.548 4.992 2.913 1.00 95.62 92 VAL A N 1
ATOM 695 C CA . VAL A 1 92 ? -2.173 4.882 3.437 1.00 95.62 92 VAL A CA 1
ATOM 696 C C . VAL A 1 92 ? -1.389 3.784 2.714 1.00 95.62 92 VAL A C 1
ATOM 698 O O . VAL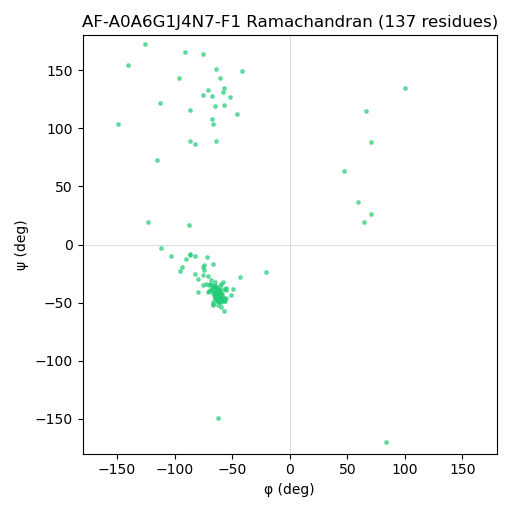 A 1 92 ? -0.237 3.997 2.345 1.00 95.62 92 VAL A O 1
ATOM 701 N N . ARG A 1 93 ? -2.009 2.626 2.464 1.00 95.25 93 ARG A N 1
ATOM 702 C CA . ARG A 1 93 ? -1.382 1.498 1.766 1.00 95.25 93 ARG A CA 1
ATOM 703 C C . ARG A 1 93 ? -0.961 1.862 0.340 1.00 95.25 93 ARG A C 1
ATOM 705 O O . ARG A 1 93 ? 0.126 1.463 -0.071 1.00 95.25 93 ARG A O 1
ATOM 712 N N . ILE A 1 94 ? -1.789 2.618 -0.381 1.00 93.31 94 ILE A N 1
ATOM 713 C CA . ILE A 1 94 ? -1.463 3.143 -1.718 1.00 93.31 94 ILE A CA 1
ATOM 714 C C . ILE A 1 94 ? -0.299 4.136 -1.622 1.00 93.31 94 ILE A C 1
ATOM 716 O O . ILE A 1 94 ? 0.650 4.053 -2.397 1.00 93.31 94 ILE A O 1
ATOM 720 N N . MET A 1 95 ? -0.340 5.049 -0.650 1.00 91.81 95 MET A N 1
ATOM 721 C CA . MET A 1 95 ? 0.704 6.062 -0.474 1.00 91.81 95 MET A CA 1
ATOM 722 C C . MET A 1 95 ? 2.069 5.452 -0.144 1.00 91.81 95 MET A C 1
ATOM 724 O O . MET A 1 95 ? 3.072 5.926 -0.667 1.00 91.81 95 MET A O 1
ATOM 728 N N . ILE A 1 96 ? 2.122 4.402 0.681 1.00 92.94 96 ILE A N 1
ATOM 729 C CA . ILE A 1 96 ? 3.371 3.697 1.009 1.00 92.94 96 ILE A CA 1
ATOM 730 C C . ILE A 1 96 ? 4.020 3.113 -0.256 1.00 92.94 96 ILE A C 1
ATOM 732 O O . ILE A 1 96 ? 5.215 3.329 -0.466 1.00 92.94 96 ILE A O 1
ATOM 736 N N . ASP A 1 97 ? 3.237 2.461 -1.127 1.00 90.19 97 ASP A N 1
ATOM 737 C CA . ASP A 1 97 ? 3.746 1.954 -2.413 1.00 90.19 97 ASP A CA 1
ATOM 738 C C . ASP A 1 97 ? 4.285 3.097 -3.263 1.00 90.19 97 ASP A C 1
ATOM 740 O O . ASP A 1 97 ? 5.423 3.048 -3.719 1.00 90.19 97 ASP A O 1
ATOM 744 N N . GLN A 1 98 ? 3.503 4.165 -3.418 1.00 89.62 98 GLN A N 1
ATOM 745 C CA . GLN A 1 98 ? 3.895 5.283 -4.270 1.00 89.62 98 GLN A CA 1
ATOM 746 C C . GLN A 1 98 ? 5.131 6.021 -3.761 1.00 89.62 98 GLN A C 1
ATOM 748 O O . GLN A 1 98 ? 5.963 6.435 -4.563 1.00 89.62 98 GLN A O 1
ATOM 753 N N . VAL A 1 99 ? 5.303 6.162 -2.446 1.00 89.19 99 VAL A N 1
ATOM 754 C CA . VAL A 1 99 ? 6.525 6.749 -1.882 1.00 89.19 99 VAL A CA 1
ATOM 755 C C . VAL A 1 99 ? 7.738 5.886 -2.222 1.00 89.19 99 VAL A C 1
ATOM 757 O O . VAL A 1 99 ? 8.738 6.425 -2.698 1.00 89.19 99 VAL A O 1
ATOM 760 N N . MET A 1 100 ? 7.659 4.565 -2.039 1.00 88.50 100 MET A N 1
ATOM 761 C CA . MET A 1 100 ? 8.787 3.688 -2.356 1.00 88.50 100 MET A CA 1
ATOM 762 C C . MET A 1 100 ? 9.073 3.658 -3.859 1.00 88.50 100 MET A C 1
ATOM 764 O O . MET A 1 100 ? 10.210 3.891 -4.270 1.00 88.50 100 MET A O 1
ATOM 768 N N . GLU A 1 101 ? 8.060 3.386 -4.677 1.00 85.94 101 GLU A N 1
ATOM 769 C CA . GLU A 1 101 ? 8.200 3.245 -6.125 1.00 85.94 101 GLU A CA 1
ATOM 770 C C . GLU A 1 101 ? 8.738 4.534 -6.772 1.00 85.94 101 GLU A C 1
ATOM 772 O O . GLU A 1 101 ? 9.642 4.482 -7.611 1.00 85.94 101 GLU A O 1
ATOM 777 N N . ASN A 1 102 ? 8.264 5.704 -6.328 1.00 84.81 102 ASN A N 1
ATOM 778 C CA . ASN A 1 102 ? 8.771 6.988 -6.811 1.00 84.81 102 ASN A CA 1
ATOM 779 C C . ASN A 1 102 ? 10.172 7.297 -6.269 1.00 84.81 102 ASN A C 1
ATOM 781 O O . ASN A 1 102 ? 10.979 7.882 -6.992 1.00 84.81 102 ASN A O 1
ATOM 785 N N . SER A 1 103 ? 10.503 6.885 -5.036 1.00 85.19 103 SER A N 1
ATOM 786 C CA . SER A 1 103 ? 11.865 7.043 -4.494 1.00 85.19 103 SER A CA 1
ATOM 787 C C . SER A 1 103 ? 12.896 6.207 -5.260 1.00 85.19 103 SER A C 1
ATOM 789 O O . SER A 1 103 ? 14.036 6.636 -5.436 1.00 85.19 103 SER A O 1
ATOM 791 N N . ALA A 1 104 ? 12.472 5.048 -5.769 1.00 82.44 104 ALA A N 1
ATOM 792 C CA . ALA A 1 104 ? 13.257 4.186 -6.641 1.00 82.44 104 ALA A CA 1
ATOM 793 C C . ALA A 1 104 ? 13.216 4.628 -8.117 1.00 82.44 104 ALA A C 1
ATOM 795 O O . ALA A 1 104 ? 14.010 4.137 -8.915 1.00 82.44 104 ALA A O 1
ATOM 796 N N . ILE A 1 105 ? 12.350 5.587 -8.475 1.00 78.94 105 ILE A N 1
ATOM 797 C CA . ILE A 1 105 ? 12.182 6.118 -9.839 1.00 78.94 105 ILE A CA 1
ATOM 798 C C . ILE A 1 105 ? 11.782 5.003 -10.829 1.00 78.94 105 ILE A C 1
ATOM 800 O O . ILE A 1 105 ? 12.229 4.975 -11.974 1.00 78.94 105 ILE A O 1
ATOM 804 N N . ILE A 1 106 ? 10.953 4.056 -10.378 1.00 76.50 106 ILE A N 1
ATOM 805 C CA . ILE A 1 106 ? 10.545 2.879 -11.171 1.00 76.50 106 ILE A CA 1
ATOM 806 C C . ILE A 1 106 ? 9.067 2.883 -11.577 1.00 76.50 106 ILE A C 1
ATOM 808 O O . ILE A 1 106 ? 8.644 1.984 -12.294 1.00 76.50 106 ILE A O 1
ATOM 812 N N . SER A 1 107 ? 8.277 3.871 -11.146 1.00 79.00 107 SER A N 1
ATOM 813 C CA . SER A 1 107 ? 6.830 3.907 -11.393 1.00 79.00 107 SER A CA 1
ATOM 814 C C . SER A 1 107 ? 6.336 5.312 -11.727 1.00 79.00 107 SER A C 1
ATOM 816 O O . SER A 1 107 ? 6.952 6.317 -11.364 1.00 79.00 107 SER A O 1
ATOM 818 N N . ALA A 1 108 ? 5.221 5.374 -12.453 1.00 81.25 108 ALA A N 1
ATOM 819 C CA . ALA A 1 108 ? 4.450 6.593 -12.672 1.00 81.25 108 ALA A CA 1
ATOM 820 C C . ALA A 1 108 ? 3.373 6.753 -11.584 1.00 81.25 108 ALA A C 1
ATOM 822 O O . ALA A 1 108 ? 3.032 5.797 -10.896 1.00 81.25 108 ALA A O 1
ATOM 823 N N . MET A 1 109 ? 2.775 7.942 -11.469 1.00 81.44 109 MET A N 1
ATOM 824 C CA . MET A 1 109 ? 1.663 8.153 -10.532 1.00 81.44 109 MET A CA 1
ATOM 825 C C . MET A 1 109 ? 0.431 7.306 -10.904 1.00 81.44 109 MET A C 1
ATOM 827 O O . MET A 1 109 ? 0.185 7.108 -12.097 1.00 81.44 109 MET A O 1
ATOM 831 N N . PRO A 1 110 ? -0.419 6.899 -9.935 1.00 80.00 110 PRO A N 1
ATOM 832 C CA . PRO A 1 110 ? -1.481 5.916 -10.174 1.00 80.00 110 PRO A CA 1
ATOM 833 C C . PRO A 1 110 ? -2.496 6.331 -11.242 1.00 80.00 110 PRO A C 1
ATOM 835 O O . PRO A 1 110 ? -2.976 5.504 -12.008 1.00 80.00 110 PRO A O 1
ATOM 838 N N . TRP A 1 111 ? -2.793 7.628 -11.346 1.00 83.00 111 TRP A N 1
ATOM 839 C CA . TRP A 1 111 ? -3.722 8.167 -12.347 1.00 83.00 111 TRP A CA 1
ATOM 840 C C . TRP A 1 111 ? -3.172 8.160 -13.779 1.00 83.00 111 TRP A C 1
ATOM 842 O O . TRP A 1 111 ? -3.925 8.419 -14.714 1.00 83.00 111 TRP A O 1
ATOM 852 N N . ALA A 1 112 ? -1.877 7.894 -13.961 1.00 83.75 112 ALA A N 1
ATOM 853 C CA . ALA A 1 112 ? -1.264 7.746 -15.275 1.00 83.75 112 ALA A CA 1
ATOM 854 C C . ALA A 1 112 ? -1.289 6.294 -15.784 1.00 83.75 112 ALA A C 1
ATOM 856 O O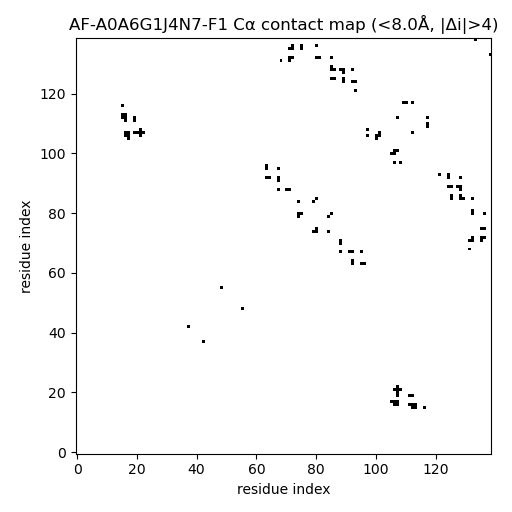 . ALA A 1 112 ? -1.026 6.080 -16.960 1.00 83.75 112 ALA A O 1
ATOM 857 N N . TRP A 1 113 ? -1.598 5.305 -14.938 1.00 86.00 113 TRP A N 1
ATOM 858 C CA . TRP A 1 113 ? -1.612 3.890 -15.329 1.00 86.00 113 TRP A CA 1
ATOM 859 C C . TRP A 1 113 ? -2.839 3.529 -16.176 1.00 86.00 113 TRP A C 1
ATOM 861 O O . TRP A 1 113 ? -3.847 4.242 -16.142 1.00 86.00 113 TRP A O 1
ATOM 871 N N . PRO A 1 114 ? -2.840 2.379 -16.871 1.00 86.31 114 PRO A N 1
ATOM 872 C CA . PRO A 1 114 ? -4.054 1.857 -17.481 1.00 86.31 114 PRO A CA 1
ATOM 873 C C . PRO A 1 114 ? -5.129 1.569 -16.431 1.00 86.31 114 PRO A C 1
ATOM 875 O O . PRO A 1 114 ? -4.843 1.093 -15.332 1.00 86.31 114 PRO A O 1
ATOM 878 N N . ILE A 1 115 ? -6.390 1.816 -16.786 1.00 88.25 115 ILE A N 1
ATOM 879 C CA . ILE A 1 115 ? -7.530 1.697 -15.862 1.00 88.25 115 ILE A CA 1
ATOM 880 C C . ILE A 1 115 ? -7.626 0.293 -15.249 1.00 88.25 115 ILE A C 1
ATOM 882 O O . ILE A 1 115 ? -7.925 0.160 -14.067 1.00 88.25 115 ILE A O 1
ATOM 886 N N . ASN A 1 116 ? -7.350 -0.760 -16.021 1.00 90.12 116 ASN A N 1
ATOM 887 C CA . ASN A 1 116 ? -7.364 -2.135 -15.522 1.00 90.12 116 ASN A CA 1
ATOM 888 C C . ASN A 1 116 ? -6.340 -2.356 -14.400 1.00 90.12 116 ASN A C 1
ATOM 890 O O . ASN A 1 116 ? -6.656 -3.033 -13.426 1.00 90.12 116 ASN A O 1
ATOM 894 N N . GLU A 1 117 ? -5.150 -1.761 -14.496 1.00 86.06 117 GLU A N 1
ATOM 895 C CA . GLU A 1 117 ? -4.142 -1.861 -13.438 1.00 86.06 117 GLU A CA 1
ATOM 896 C C . GLU A 1 117 ? -4.547 -1.059 -12.206 1.00 86.06 117 GLU A C 1
ATOM 898 O O . GLU A 1 117 ? -4.430 -1.567 -11.095 1.00 86.06 117 GLU A O 1
ATOM 903 N N . GLN A 1 118 ? -5.102 0.142 -12.391 1.00 90.44 118 GLN A N 1
ATOM 904 C CA . GLN A 1 118 ? -5.638 0.934 -11.280 1.00 90.44 118 GLN A CA 1
ATOM 905 C C . GLN A 1 118 ? -6.720 0.161 -10.519 1.00 90.44 118 GLN A C 1
ATOM 907 O O . GLN A 1 118 ? -6.701 0.109 -9.293 1.00 90.44 118 GLN A O 1
ATOM 912 N N . VAL A 1 119 ? -7.646 -0.481 -11.236 1.00 93.00 119 VAL A N 1
ATOM 913 C CA . VAL A 1 119 ? -8.717 -1.278 -10.624 1.00 93.00 119 VAL A CA 1
ATOM 914 C C . VAL A 1 119 ? -8.141 -2.451 -9.836 1.00 93.00 119 VAL A C 1
ATOM 916 O O . VAL A 1 119 ? -8.521 -2.638 -8.682 1.00 93.00 119 VAL A O 1
ATOM 919 N N . VAL A 1 120 ? -7.220 -3.223 -10.418 1.00 92.00 120 VAL A N 1
ATOM 920 C CA . VAL A 1 120 ? -6.589 -4.359 -9.724 1.00 92.00 120 VAL A CA 1
ATOM 921 C C . VAL A 1 120 ? -5.848 -3.889 -8.472 1.00 92.00 120 VAL A C 1
ATOM 923 O O . VAL A 1 120 ? -6.003 -4.492 -7.410 1.00 92.00 120 VAL A O 1
ATOM 926 N N . ASP A 1 121 ? -5.100 -2.792 -8.575 1.00 90.62 121 ASP A N 1
ATOM 927 C CA . ASP A 1 121 ? -4.324 -2.225 -7.475 1.00 90.62 121 ASP A CA 1
ATOM 928 C C . ASP A 1 121 ? -5.231 -1.767 -6.320 1.00 90.62 121 ASP A C 1
ATOM 930 O O . ASP A 1 121 ? -5.035 -2.170 -5.169 1.00 90.62 121 ASP A O 1
ATOM 934 N N . LEU A 1 122 ? -6.288 -1.011 -6.639 1.00 93.69 122 LEU A N 1
ATOM 935 C CA . LEU A 1 122 ? -7.286 -0.549 -5.674 1.00 93.69 122 LEU A CA 1
ATOM 936 C C . LEU A 1 122 ? -8.033 -1.714 -5.017 1.00 93.69 122 LEU A C 1
ATOM 938 O O . LEU A 1 122 ? -8.243 -1.699 -3.803 1.00 93.69 122 LEU A O 1
ATOM 942 N N . VAL A 1 123 ? -8.419 -2.731 -5.792 1.00 96.12 123 VAL A N 1
ATOM 943 C CA . VAL A 1 123 ? -9.144 -3.898 -5.273 1.00 96.12 123 VAL A CA 1
ATOM 944 C C . VAL A 1 123 ? -8.258 -4.717 -4.339 1.00 96.12 123 VAL A C 1
ATOM 946 O O . VAL A 1 123 ? -8.688 -5.002 -3.222 1.00 96.12 123 VAL A O 1
ATOM 949 N N . LEU A 1 124 ? -7.024 -5.059 -4.730 1.00 94.56 124 LEU A N 1
ATOM 950 C CA . LEU A 1 124 ? -6.132 -5.842 -3.864 1.00 94.56 124 LEU A CA 1
ATOM 951 C C . LEU A 1 124 ? -5.809 -5.101 -2.565 1.00 94.56 124 LEU A C 1
ATOM 953 O O . LEU A 1 124 ? -5.867 -5.691 -1.485 1.00 94.56 124 LEU A O 1
ATOM 957 N N . LYS A 1 125 ? -5.515 -3.801 -2.648 1.00 95.44 125 LYS A N 1
ATOM 958 C CA . LYS A 1 125 ? -5.211 -2.982 -1.466 1.00 95.44 125 LYS A CA 1
ATOM 959 C C . LYS A 1 125 ? -6.442 -2.771 -0.586 1.00 95.44 125 LYS A C 1
ATOM 961 O O . LYS A 1 125 ? -6.315 -2.754 0.637 1.00 95.44 125 LYS A O 1
ATOM 966 N N . GLY A 1 126 ? -7.630 -2.675 -1.183 1.00 96.00 126 GLY A N 1
ATOM 967 C CA . GLY A 1 126 ? -8.899 -2.642 -0.460 1.00 96.00 126 GLY A CA 1
ATOM 968 C C . GLY A 1 126 ? -9.179 -3.950 0.283 1.00 96.00 126 GLY A C 1
ATOM 969 O O . GLY A 1 126 ? -9.487 -3.921 1.475 1.00 96.00 126 GLY A O 1
ATOM 970 N N . VAL A 1 127 ? -9.004 -5.101 -0.378 1.00 97.25 127 VAL A N 1
ATOM 971 C CA . VAL A 1 127 ? -9.119 -6.431 0.252 1.00 97.25 127 VAL A CA 1
ATOM 972 C C . VAL A 1 127 ? -8.129 -6.557 1.407 1.00 97.25 127 VAL A C 1
ATOM 974 O O . VAL A 1 127 ? -8.524 -6.935 2.510 1.00 97.25 127 VAL A O 1
ATOM 977 N N . TYR A 1 128 ? -6.873 -6.163 1.194 1.00 96.69 128 TYR A N 1
ATOM 978 C CA . TYR A 1 128 ? -5.865 -6.109 2.249 1.00 96.69 128 TYR A CA 1
ATOM 979 C C . TYR A 1 128 ? -6.317 -5.236 3.433 1.00 96.69 128 TYR A C 1
ATOM 981 O O . TYR A 1 128 ? -6.283 -5.684 4.580 1.00 96.69 128 TYR A O 1
ATOM 989 N N . GLY A 1 129 ? -6.811 -4.022 3.173 1.00 96.50 129 GLY A N 1
ATOM 990 C CA . GLY A 1 129 ? -7.305 -3.109 4.206 1.00 96.50 129 GLY A CA 1
ATOM 991 C C . GLY A 1 129 ? -8.484 -3.672 5.007 1.00 96.50 129 GLY A C 1
ATOM 992 O O . GLY A 1 129 ? -8.570 -3.448 6.220 1.00 96.50 129 GLY A O 1
ATOM 993 N N . VAL A 1 130 ? -9.382 -4.427 4.366 1.00 96.38 130 VAL A N 1
ATOM 994 C CA . VAL A 1 130 ? -10.477 -5.143 5.045 1.00 96.38 130 VAL A CA 1
ATOM 995 C C . VAL A 1 130 ? -9.920 -6.254 5.936 1.00 96.38 130 VAL A C 1
ATOM 997 O O . VAL A 1 130 ? -10.255 -6.304 7.120 1.00 96.38 130 VAL A O 1
ATOM 1000 N N . VAL A 1 131 ? -9.049 -7.109 5.395 1.00 96.62 131 VAL A N 1
ATOM 1001 C CA . VAL A 1 131 ? -8.476 -8.264 6.106 1.00 96.62 131 VAL A CA 1
ATOM 1002 C C . VAL A 1 131 ? -7.647 -7.819 7.310 1.00 96.62 131 VAL A C 1
ATOM 1004 O O . VAL A 1 131 ? -7.895 -8.262 8.431 1.00 96.62 131 VAL A O 1
ATOM 1007 N N . VAL A 1 132 ? -6.705 -6.897 7.120 1.00 95.94 132 VAL A N 1
ATOM 1008 C CA . VAL A 1 132 ? -5.882 -6.378 8.222 1.00 95.94 132 VAL A CA 1
ATOM 1009 C C . VAL A 1 132 ? -6.725 -5.605 9.221 1.00 95.94 132 VAL A C 1
ATOM 1011 O O . VAL A 1 132 ? -6.490 -5.704 10.420 1.00 95.94 132 VAL A O 1
ATOM 1014 N N . GLY A 1 133 ? -7.738 -4.871 8.755 1.00 94.94 133 GLY A N 1
ATOM 1015 C CA . GLY A 1 133 ? -8.695 -4.216 9.636 1.00 94.94 133 GLY A CA 1
ATOM 1016 C C . GLY A 1 133 ? -9.390 -5.189 10.576 1.00 94.94 133 GLY A C 1
ATOM 1017 O O . GLY A 1 133 ? -9.419 -4.941 11.778 1.00 94.94 133 GLY A O 1
ATOM 1018 N N . LYS A 1 134 ? -9.865 -6.314 10.033 1.00 95.12 134 LYS A N 1
ATOM 1019 C CA . LYS A 1 134 ? -10.485 -7.400 10.794 1.00 95.12 134 LYS A CA 1
ATOM 1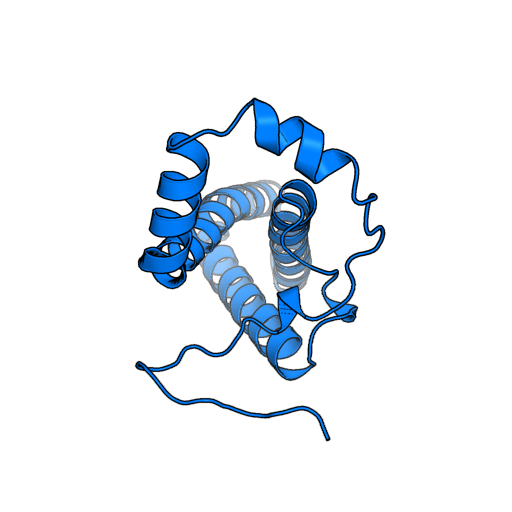020 C C . LYS A 1 134 ? -9.542 -7.932 11.881 1.00 95.12 134 LYS A C 1
ATOM 1022 O O . LYS A 1 134 ? -9.922 -7.988 13.048 1.00 95.12 134 LYS A O 1
ATOM 1027 N N . PHE A 1 135 ? -8.289 -8.227 11.524 1.00 94.38 135 PHE A N 1
ATOM 1028 C CA . PHE A 1 135 ? -7.281 -8.685 12.488 1.00 94.38 135 PHE A CA 1
ATOM 1029 C C . PHE A 1 135 ? -6.916 -7.625 13.536 1.00 94.38 135 PHE A C 1
ATOM 1031 O O . PHE A 1 135 ? -6.768 -7.953 14.709 1.00 94.38 135 PHE A O 1
ATOM 1038 N N . ALA A 1 136 ? -6.804 -6.356 13.142 1.00 93.69 136 ALA A N 1
ATOM 1039 C CA . ALA A 1 136 ? -6.417 -5.268 14.035 1.00 93.69 136 ALA A CA 1
ATOM 1040 C C . ALA A 1 136 ? -7.500 -4.910 15.066 1.00 93.69 136 ALA A C 1
ATOM 1042 O O . ALA A 1 136 ? -7.170 -4.385 16.129 1.00 93.69 136 ALA A O 1
ATOM 1043 N N . THR A 1 137 ? -8.782 -5.143 14.760 1.00 88.00 137 THR A N 1
ATOM 1044 C CA . THR A 1 137 ? -9.903 -4.845 15.671 1.00 88.00 137 THR A CA 1
ATOM 1045 C C . THR A 1 137 ? -10.478 -6.074 16.377 1.00 88.00 137 THR A C 1
ATOM 1047 O O . THR A 1 137 ? -11.286 -5.904 17.284 1.00 88.00 137 THR A O 1
ATOM 1050 N N . GLY A 1 138 ? -10.083 -7.292 15.990 1.00 68.31 138 GLY A N 1
ATOM 1051 C CA . GLY A 1 138 ? -10.483 -8.529 16.676 1.00 68.31 138 GLY A CA 1
ATOM 1052 C C . GLY A 1 138 ? -11.955 -8.933 16.508 1.00 68.31 138 GLY A C 1
ATOM 1053 O O . GLY A 1 138 ? -12.491 -9.610 17.382 1.00 68.31 138 GLY A O 1
ATOM 1054 N N . LEU A 1 139 ? -12.601 -8.529 15.407 1.00 52.00 139 LEU A N 1
ATOM 1055 C CA . LEU A 1 139 ? -13.955 -8.963 15.009 1.00 52.00 139 LEU A CA 1
ATOM 1056 C C . LEU A 1 139 ? -13.893 -9.977 13.859 1.00 52.00 139 LEU A C 1
ATOM 1058 O O . LEU A 1 139 ? -12.889 -9.988 13.116 1.00 52.00 139 LEU A O 1
#

Secondary structure (DSSP, 8-state):
--------STT-PPPGGGGS--S----THHHHHHHHH-SHHHHHHHHHHHHTHHHHHHHHHHHHHHHHHHHHHHHHHTT--HHHHHHHHHHHHHHHHHHHHHHTT----GGGS-HHHHHHHHHHHHHHHHHHHHHHHT-

Nearest PDB structures (foldseek):
  7dsv-assembly1_B  TM=4.484E-01  e=2.145E+00  Homo sapiens
  7dsw-assembly1_A  TM=4.487E-01  e=3.193E+00  Homo sapiens

pLDDT: mean 77.06, std 21.31, range [25.55, 97.56]

Solvent-accessible surface area (backbone atoms only — not comparable to full-atom values): 8160 Å² total; per-residue (Å²): 132,85,85,76,83,82,94,78,72,89,82,73,71,73,69,58,46,64,76,39,88,41,88,75,82,75,58,83,68,57,61,57,64,47,59,75,74,41,55,74,68,44,56,52,50,51,52,50,46,69,76,37,47,70,60,52,52,50,50,51,54,52,53,51,47,66,58,45,47,58,54,46,37,50,35,32,75,74,67,47,56,63,72,67,35,28,51,53,46,26,52,50,48,52,48,55,51,52,53,52,36,49,74,69,70,65,42,37,62,71,90,67,36,56,65,70,58,44,51,52,52,53,49,54,41,43,52,48,23,50,53,52,44,33,67,46,67,73,104